Protein AF-A0A2G6TW13-F1 (afdb_monomer)

Sequence (80 aa):
MQNPIERGVIAKVRGEEMSAAQRLLPVPGRGQPQYVTSEVDTLLAGRVCITFELQMYGHGRHRFWHWVGKGAVQLEQPAG

Foldseek 3Di:
DPDPQPAVVVVQQDPVQVVVQQVPDPAQDPPDDQKDWGWTAGPRQGIKIWIWGWDWDDDPPDIDIGTDTPGIDRPDGPDD

pLDDT: mean 87.37, std 13.9, range [38.12, 97.25]

Structure (mmCIF, N/CA/C/O backbone):
data_AF-A0A2G6TW13-F1
#
_entry.id   AF-A0A2G6TW13-F1
#
loop_
_atom_site.group_PDB
_atom_site.id
_atom_site.type_symbol
_atom_site.label_atom_id
_atom_site.label_alt_id
_atom_site.label_comp_id
_atom_site.label_asym_id
_atom_site.label_entity_id
_atom_site.label_seq_id
_atom_site.pdbx_PDB_ins_code
_atom_site.Cartn_x
_atom_site.Cartn_y
_atom_site.Cartn_z
_atom_site.occupancy
_atom_site.B_iso_or_equiv
_atom_site.auth_seq_id
_atom_site.auth_comp_id
_atom_site.auth_asym_id
_atom_site.auth_atom_id
_atom_site.pdbx_PDB_model_num
ATOM 1 N N . MET A 1 1 ? -14.989 -8.426 -6.709 1.00 38.12 1 MET A N 1
ATOM 2 C CA . MET A 1 1 ? -15.277 -7.585 -5.528 1.00 38.12 1 MET A CA 1
ATOM 3 C C . MET A 1 1 ? -14.083 -6.671 -5.312 1.00 38.12 1 MET A C 1
ATOM 5 O O . MET A 1 1 ? -13.014 -7.171 -4.998 1.00 38.12 1 MET A O 1
ATOM 9 N N . GLN A 1 2 ? -14.213 -5.372 -5.592 1.00 42.62 2 GLN A N 1
ATOM 10 C CA . GLN A 1 2 ? -13.191 -4.387 -5.223 1.00 42.62 2 GLN A CA 1
ATOM 11 C C . GLN A 1 2 ? -13.438 -4.030 -3.757 1.00 42.62 2 GLN A C 1
ATOM 13 O O . GLN A 1 2 ? -14.482 -3.468 -3.439 1.00 42.62 2 GLN A O 1
ATOM 18 N N . ASN A 1 3 ? -12.526 -4.432 -2.871 1.00 52.59 3 ASN A N 1
ATOM 19 C CA . ASN A 1 3 ? -12.555 -4.003 -1.475 1.00 52.59 3 ASN A CA 1
ATOM 20 C C . ASN A 1 3 ? -12.504 -2.464 -1.451 1.00 52.59 3 ASN A C 1
ATOM 22 O O . ASN A 1 3 ? -11.712 -1.894 -2.212 1.00 52.59 3 ASN A O 1
ATOM 26 N N . PRO A 1 4 ? -13.340 -1.773 -0.657 1.00 54.03 4 PRO A N 1
ATOM 27 C CA . PRO A 1 4 ? -13.340 -0.320 -0.640 1.00 54.03 4 PRO A CA 1
ATOM 28 C C . PRO A 1 4 ? -11.977 0.169 -0.150 1.00 54.03 4 PRO A C 1
ATOM 30 O O . PRO A 1 4 ? -11.571 -0.067 0.983 1.00 54.03 4 PRO A O 1
ATOM 33 N N . ILE A 1 5 ? -11.247 0.833 -1.042 1.00 58.88 5 ILE A N 1
ATOM 34 C CA . ILE A 1 5 ? -10.025 1.554 -0.707 1.00 58.88 5 ILE A CA 1
ATOM 35 C C . ILE A 1 5 ? -10.446 2.722 0.191 1.00 58.88 5 ILE A C 1
ATOM 37 O O . ILE A 1 5 ? -10.872 3.769 -0.305 1.00 58.88 5 ILE A O 1
ATOM 41 N N . GLU A 1 6 ? -10.353 2.560 1.510 1.00 65.88 6 GLU A N 1
ATOM 42 C CA . GLU A 1 6 ? -10.650 3.644 2.443 1.00 65.88 6 GLU A CA 1
ATOM 43 C C . GLU A 1 6 ? -9.505 4.659 2.440 1.00 65.88 6 GLU A C 1
ATOM 45 O O . GLU A 1 6 ? -8.493 4.564 3.136 1.00 65.88 6 GLU A O 1
ATOM 50 N N . ARG A 1 7 ? -9.674 5.697 1.619 1.00 64.50 7 ARG A N 1
ATOM 51 C CA . ARG A 1 7 ? -8.697 6.788 1.496 1.00 64.50 7 ARG A CA 1
ATOM 52 C C . ARG A 1 7 ? -8.481 7.562 2.808 1.00 64.50 7 ARG A C 1
ATOM 54 O O . ARG A 1 7 ? -7.485 8.264 2.929 1.00 64.50 7 ARG A O 1
ATOM 61 N N . GLY A 1 8 ? -9.377 7.429 3.788 1.00 78.94 8 GLY A N 1
ATOM 62 C CA . GLY A 1 8 ? -9.244 8.070 5.099 1.00 78.94 8 GLY A CA 1
ATOM 63 C C . GLY A 1 8 ? -8.205 7.412 6.014 1.00 78.94 8 GLY A C 1
ATOM 64 O O . GLY A 1 8 ? -7.497 8.117 6.729 1.00 78.94 8 GLY A O 1
ATOM 65 N N . VAL A 1 9 ? -8.066 6.081 5.977 1.00 85.94 9 VAL A N 1
ATOM 66 C CA . VAL A 1 9 ? -7.128 5.352 6.853 1.00 85.94 9 VAL A CA 1
ATOM 67 C C . VAL A 1 9 ? -5.689 5.543 6.388 1.00 85.94 9 VAL A C 1
ATOM 69 O O . VAL A 1 9 ? -4.807 5.763 7.211 1.00 85.94 9 VAL A O 1
ATOM 72 N N . ILE A 1 10 ? -5.441 5.555 5.074 1.00 89.69 10 ILE A N 1
ATOM 73 C CA . ILE A 1 10 ? -4.084 5.760 4.538 1.00 89.69 10 ILE A CA 1
ATOM 74 C C . ILE A 1 10 ? -3.485 7.116 4.933 1.00 89.69 10 ILE A C 1
ATOM 76 O O . ILE A 1 10 ? -2.276 7.210 5.099 1.00 89.69 10 ILE A O 1
ATOM 80 N N . ALA A 1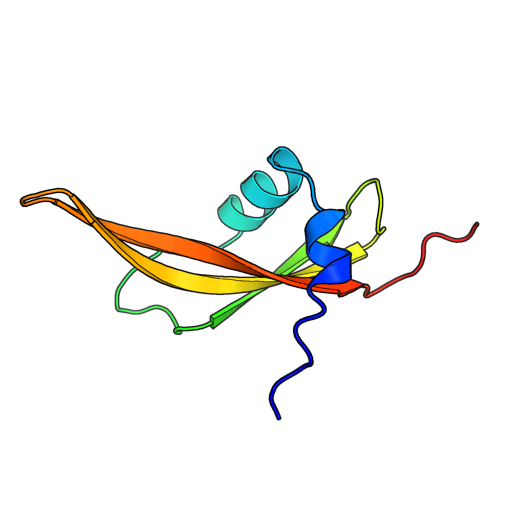 11 ? -4.306 8.147 5.158 1.00 90.38 11 ALA A N 1
ATOM 81 C CA . ALA A 1 11 ? -3.832 9.445 5.646 1.00 90.38 11 ALA A CA 1
ATOM 82 C C . ALA A 1 11 ? -3.280 9.390 7.085 1.00 90.38 11 ALA A C 1
ATOM 84 O O . ALA A 1 11 ? -2.560 10.295 7.499 1.00 90.38 11 ALA A O 1
ATOM 85 N N . LYS A 1 12 ? -3.612 8.338 7.846 1.00 90.50 12 LYS A N 1
ATOM 86 C CA . LYS A 1 12 ? -3.084 8.074 9.192 1.00 90.50 12 LYS A CA 1
ATOM 87 C C . LYS A 1 12 ? -1.810 7.222 9.173 1.00 90.50 12 LYS A C 1
ATOM 89 O O . LYS A 1 12 ? 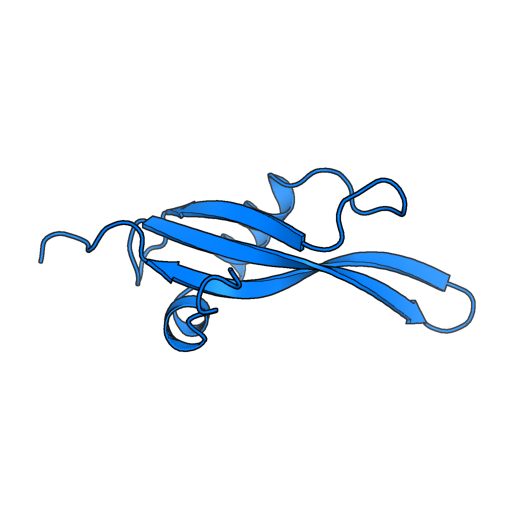-1.164 7.114 10.211 1.00 90.50 12 LYS A O 1
ATOM 94 N N . VAL A 1 13 ? -1.454 6.641 8.024 1.00 91.81 13 VAL A N 1
ATOM 95 C CA . VAL A 1 13 ? -0.219 5.869 7.841 1.00 91.81 13 VAL A CA 1
ATOM 96 C C . VAL A 1 13 ? 0.924 6.837 7.567 1.00 91.81 13 VAL A C 1
ATOM 98 O O . VAL A 1 13 ? 0.902 7.594 6.594 1.00 91.81 13 VAL A O 1
ATOM 101 N N . ARG A 1 14 ? 1.938 6.818 8.424 1.00 94.44 14 ARG A N 1
ATOM 102 C CA . ARG A 1 14 ? 3.101 7.695 8.307 1.00 94.44 14 ARG A CA 1
ATOM 103 C C . ARG A 1 14 ? 4.051 7.227 7.209 1.00 94.44 14 ARG A C 1
ATOM 105 O O . ARG A 1 14 ? 4.016 6.078 6.765 1.00 94.44 14 ARG A O 1
ATOM 112 N N . GLY A 1 15 ? 4.938 8.121 6.775 1.00 94.25 15 GLY A N 1
ATOM 113 C CA . GLY A 1 15 ? 5.910 7.823 5.720 1.00 94.25 15 GLY A CA 1
ATOM 114 C C . GLY A 1 15 ? 6.848 6.670 6.088 1.00 94.25 15 GLY A C 1
ATOM 115 O O . GLY A 1 15 ? 7.138 5.820 5.248 1.00 94.25 15 GLY A O 1
ATOM 116 N N . GLU A 1 16 ? 7.280 6.602 7.348 1.00 95.25 16 GLU A N 1
ATOM 117 C CA . GLU A 1 16 ? 8.118 5.522 7.867 1.00 95.25 16 GLU A CA 1
ATOM 118 C C . GLU A 1 16 ? 7.390 4.171 7.896 1.00 95.25 16 GLU A C 1
ATOM 120 O O . GLU A 1 16 ? 7.963 3.164 7.481 1.00 95.25 16 GLU A O 1
ATOM 125 N N . GLU A 1 17 ? 6.115 4.155 8.290 1.00 95.50 17 GLU A N 1
ATOM 126 C CA . GLU A 1 17 ? 5.266 2.956 8.320 1.00 95.50 17 GLU A CA 1
ATOM 127 C C . GLU A 1 17 ? 4.999 2.455 6.893 1.00 95.50 17 GLU A C 1
ATOM 129 O O . GLU A 1 17 ? 5.151 1.270 6.600 1.00 95.50 17 GLU A O 1
ATOM 134 N N . MET A 1 18 ? 4.701 3.373 5.968 1.00 95.25 18 MET A N 1
ATOM 135 C CA . MET A 1 18 ? 4.553 3.076 4.543 1.00 95.25 18 MET A CA 1
ATOM 136 C C . MET A 1 18 ? 5.849 2.510 3.945 1.00 95.25 18 MET A C 1
ATOM 138 O O . MET A 1 18 ? 5.815 1.529 3.202 1.00 95.25 18 MET A O 1
ATOM 142 N N . SER A 1 19 ? 7.003 3.098 4.276 1.00 94.06 19 SER A N 1
ATOM 143 C CA . SER A 1 19 ? 8.301 2.609 3.800 1.00 94.06 19 SER A CA 1
ATOM 144 C C . SER A 1 19 ? 8.617 1.220 4.354 1.00 94.06 19 SER A C 1
ATOM 146 O O . SER A 1 19 ? 9.089 0.360 3.609 1.00 94.06 19 SER A O 1
ATOM 148 N N . ALA A 1 20 ? 8.326 0.971 5.634 1.00 93.44 20 ALA A N 1
ATOM 149 C CA . ALA A 1 20 ? 8.470 -0.348 6.241 1.00 93.4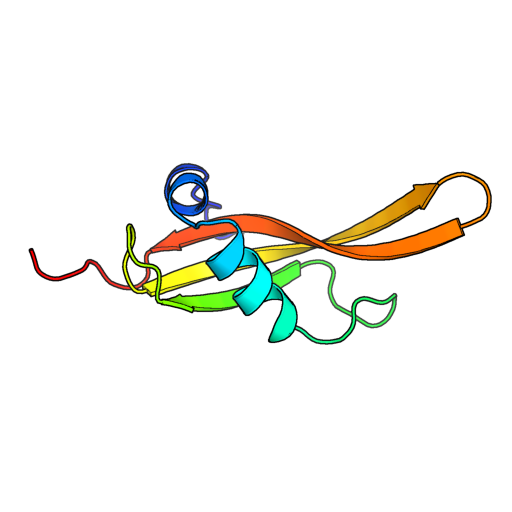4 20 ALA A CA 1
ATOM 150 C C . ALA A 1 20 ? 7.569 -1.379 5.544 1.00 93.44 20 ALA A C 1
ATOM 152 O O . ALA A 1 20 ? 8.058 -2.434 5.144 1.00 93.44 20 ALA A O 1
ATOM 153 N N . ALA A 1 21 ? 6.302 -1.035 5.293 1.00 94.44 21 ALA A N 1
ATOM 154 C CA . ALA A 1 21 ? 5.360 -1.880 4.564 1.00 94.44 21 ALA A CA 1
ATOM 155 C C . ALA A 1 21 ? 5.864 -2.238 3.155 1.00 94.44 21 ALA A C 1
ATOM 157 O O . ALA A 1 21 ? 5.812 -3.401 2.759 1.00 94.44 21 ALA A O 1
ATOM 158 N N . GLN A 1 22 ? 6.408 -1.267 2.412 1.00 94.50 22 GLN A N 1
ATOM 159 C CA . GLN A 1 22 ? 6.968 -1.492 1.073 1.00 94.50 22 GLN A CA 1
ATOM 160 C C . GLN A 1 22 ? 8.164 -2.448 1.076 1.00 94.50 22 GLN A C 1
ATOM 162 O O . GLN A 1 22 ? 8.346 -3.188 0.112 1.00 94.50 22 GLN A O 1
ATOM 167 N N . ARG A 1 23 ? 8.980 -2.449 2.137 1.00 92.81 23 ARG A N 1
ATOM 168 C CA . ARG A 1 23 ? 10.143 -3.347 2.258 1.00 92.81 23 ARG A CA 1
ATOM 169 C C . ARG A 1 23 ? 9.753 -4.807 2.480 1.00 92.81 23 ARG A C 1
ATOM 171 O O . ARG A 1 23 ? 10.571 -5.680 2.216 1.00 92.81 23 ARG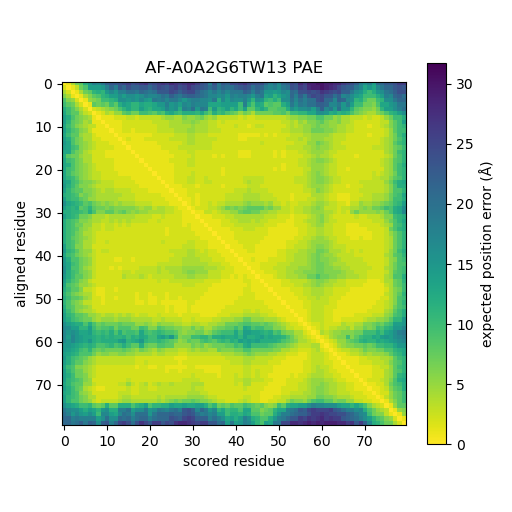 A O 1
ATOM 178 N N . LEU A 1 24 ? 8.532 -5.066 2.951 1.00 93.44 24 LEU A N 1
ATOM 179 C CA . LEU A 1 24 ? 7.987 -6.419 3.104 1.00 93.44 24 LEU A CA 1
ATOM 180 C C . LEU A 1 24 ? 7.457 -6.988 1.780 1.00 93.44 24 LEU A C 1
ATOM 182 O O . LEU A 1 24 ? 7.203 -8.187 1.680 1.00 93.44 24 LEU A O 1
ATOM 186 N N . LEU A 1 25 ? 7.276 -6.140 0.764 1.00 95.00 25 LEU A N 1
ATOM 187 C CA . LEU A 1 25 ? 6.777 -6.562 -0.536 1.00 95.00 25 LEU A CA 1
ATOM 188 C C . LEU A 1 25 ? 7.889 -7.209 -1.374 1.00 95.00 25 LEU A C 1
ATOM 190 O O . LEU A 1 25 ? 9.063 -6.849 -1.250 1.00 95.00 25 LEU A O 1
ATOM 194 N N . PRO A 1 26 ? 7.529 -8.108 -2.306 1.00 94.38 26 PRO A N 1
ATOM 195 C CA . PRO A 1 26 ? 8.451 -8.572 -3.330 1.00 94.38 26 PRO A CA 1
ATOM 196 C C . PRO A 1 26 ? 9.055 -7.407 -4.120 1.00 94.38 26 PRO A C 1
ATOM 198 O O . PRO A 1 26 ? 8.427 -6.358 -4.298 1.00 94.38 26 PRO A O 1
ATOM 201 N N . VAL A 1 27 ? 10.248 -7.623 -4.677 1.00 94.81 27 VAL A N 1
ATOM 202 C CA . VAL A 1 27 ? 10.888 -6.650 -5.572 1.00 94.81 27 VAL A CA 1
ATOM 203 C C . VAL A 1 27 ? 9.925 -6.303 -6.725 1.00 94.81 27 VAL A C 1
ATOM 205 O O . VAL A 1 27 ? 9.437 -7.216 -7.404 1.00 94.81 27 VAL A O 1
ATOM 208 N N . PRO A 1 28 ? 9.628 -5.010 -6.960 1.00 95.62 28 PRO A N 1
ATOM 209 C CA . PRO A 1 28 ? 8.673 -4.594 -7.980 1.00 95.62 28 PRO A CA 1
ATOM 210 C C . PRO A 1 28 ? 9.194 -4.927 -9.384 1.00 95.62 28 PRO A C 1
ATOM 212 O O . PRO A 1 28 ? 10.346 -4.657 -9.724 1.00 95.62 28 PRO A O 1
ATOM 215 N N . GLY A 1 29 ? 8.335 -5.495 -10.231 1.00 95.62 29 GLY A N 1
ATOM 216 C CA . GLY A 1 29 ? 8.713 -5.882 -11.588 1.00 95.62 29 GLY A CA 1
ATOM 217 C C . GLY A 1 29 ? 7.572 -6.512 -12.379 1.00 95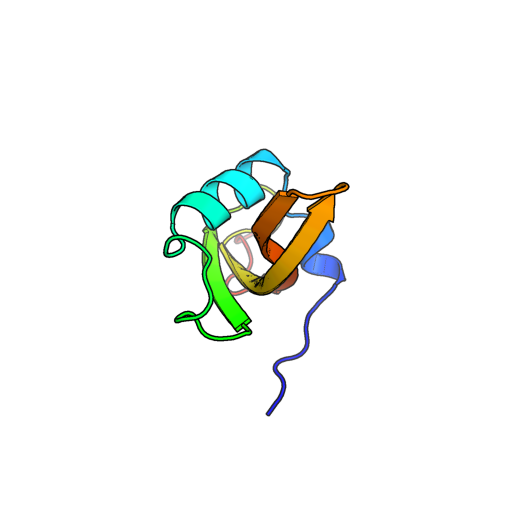.62 29 GLY A C 1
ATOM 218 O O . GLY A 1 29 ? 6.534 -6.851 -11.825 1.00 95.62 29 GLY A O 1
ATOM 219 N N . ARG A 1 30 ? 7.780 -6.707 -13.688 1.00 90.44 30 ARG A N 1
ATOM 220 C CA . ARG A 1 30 ? 6.751 -7.180 -14.641 1.00 90.44 30 ARG A CA 1
ATOM 221 C C . ARG A 1 30 ? 6.086 -8.516 -14.288 1.00 90.44 30 ARG A C 1
ATOM 223 O O . ARG A 1 30 ? 5.012 -8.786 -14.806 1.00 90.44 30 ARG A O 1
ATOM 230 N N . GLY A 1 31 ? 6.733 -9.353 -13.479 1.00 92.25 31 GLY A N 1
ATOM 231 C CA . GLY A 1 31 ? 6.188 -10.643 -13.041 1.00 92.25 31 GLY A CA 1
ATOM 232 C C . GLY A 1 31 ? 5.272 -10.558 -11.818 1.00 92.25 31 GLY A C 1
ATOM 233 O O . GLY A 1 31 ? 4.740 -11.580 -11.402 1.00 92.25 31 GLY A O 1
ATOM 234 N N . GLN A 1 32 ? 5.115 -9.374 -11.225 1.00 95.69 32 GLN A N 1
ATOM 235 C CA . GLN A 1 32 ? 4.280 -9.169 -10.047 1.00 95.69 32 GLN A CA 1
ATOM 236 C C . GLN A 1 32 ? 2.836 -8.831 -10.445 1.00 95.69 32 GLN A C 1
ATOM 238 O O . GLN A 1 32 ? 2.609 -8.256 -11.515 1.00 95.69 32 GLN A O 1
ATOM 243 N N . PRO A 1 33 ? 1.846 -9.148 -9.594 1.00 95.31 33 PRO A N 1
ATOM 244 C CA . PRO A 1 33 ? 0.476 -8.702 -9.808 1.00 95.31 33 PRO A CA 1
ATOM 245 C C . PRO A 1 33 ? 0.381 -7.170 -9.767 1.00 95.31 33 PRO A C 1
ATOM 247 O O . PRO A 1 33 ? 1.171 -6.494 -9.108 1.00 95.31 33 PRO A O 1
ATOM 250 N N . GLN A 1 34 ? -0.625 -6.616 -10.450 1.00 95.75 34 GLN A N 1
ATOM 251 C CA . GLN A 1 34 ? -0.856 -5.167 -10.479 1.00 95.75 34 GLN A CA 1
ATOM 252 C C . GLN A 1 34 ? -1.153 -4.592 -9.087 1.00 95.75 34 GLN A C 1
ATOM 254 O O . GLN A 1 34 ? -0.812 -3.443 -8.821 1.00 95.75 34 GLN A O 1
ATOM 259 N N . TYR A 1 35 ? -1.765 -5.384 -8.205 1.00 95.81 35 TYR A N 1
ATOM 260 C CA . TYR A 1 35 ? -2.097 -4.989 -6.843 1.00 95.81 35 TYR A CA 1
ATOM 261 C C . TYR A 1 35 ? -1.607 -6.032 -5.845 1.00 95.81 35 TYR 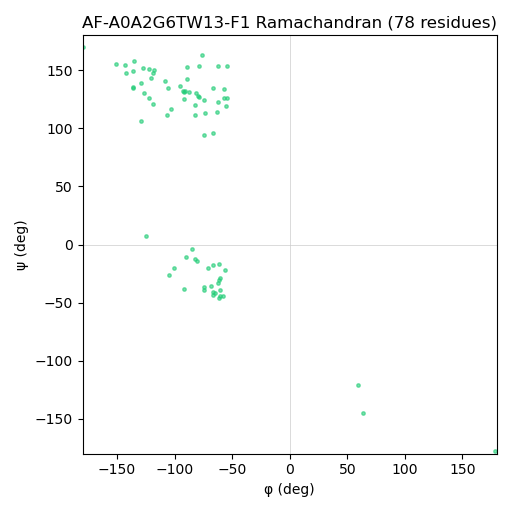A C 1
ATOM 263 O O . TYR A 1 35 ? -1.751 -7.233 -6.079 1.00 95.81 35 TYR A O 1
ATOM 271 N N . VAL A 1 36 ? -1.070 -5.562 -4.723 1.00 96.12 36 VAL A N 1
ATOM 272 C CA . VAL A 1 36 ? -0.698 -6.383 -3.566 1.00 96.12 36 VAL A CA 1
ATOM 273 C C . VAL A 1 36 ? -1.160 -5.703 -2.291 1.00 96.12 36 VAL A C 1
ATOM 275 O O . VAL A 1 36 ? -1.356 -4.488 -2.260 1.00 96.12 36 VAL A O 1
ATOM 27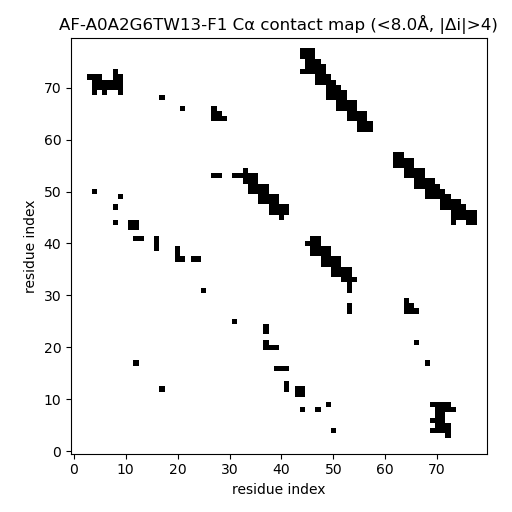8 N N . THR A 1 37 ? -1.323 -6.479 -1.231 1.00 94.75 37 THR A N 1
ATOM 279 C CA . THR A 1 37 ? -1.667 -5.959 0.089 1.00 94.75 37 THR A CA 1
ATOM 280 C C . THR A 1 37 ? -0.577 -6.289 1.093 1.00 94.75 37 THR A C 1
ATOM 282 O O . THR A 1 37 ? 0.067 -7.329 0.981 1.00 94.75 37 THR A O 1
ATOM 285 N N . SER A 1 38 ? -0.380 -5.413 2.073 1.00 94.56 38 SER A N 1
ATOM 286 C CA . SER A 1 38 ? 0.492 -5.670 3.219 1.00 94.56 38 SER A CA 1
ATOM 287 C C . SER A 1 38 ? -0.190 -5.203 4.492 1.00 94.56 38 SER A C 1
ATOM 289 O O . SER A 1 38 ? -0.767 -4.114 4.523 1.00 94.56 38 SER A O 1
ATOM 291 N N . GLU A 1 39 ? -0.128 -6.030 5.526 1.00 94.31 39 GLU A N 1
ATOM 292 C CA . GLU A 1 39 ? -0.623 -5.684 6.851 1.00 94.31 39 GLU A CA 1
ATOM 293 C C . GLU A 1 39 ? 0.508 -5.095 7.680 1.00 94.31 39 GLU A C 1
ATOM 295 O O . GLU A 1 39 ? 1.602 -5.659 7.731 1.00 94.31 39 GLU A O 1
ATOM 300 N N . VAL A 1 40 ? 0.242 -3.965 8.327 1.00 92.44 40 VAL A N 1
ATOM 301 C CA . VAL A 1 40 ? 1.199 -3.309 9.214 1.00 92.44 40 VAL A CA 1
ATOM 302 C C . VAL A 1 40 ? 0.500 -2.717 10.424 1.00 92.44 40 VAL A C 1
ATOM 304 O O . VAL A 1 40 ? -0.634 -2.239 10.340 1.00 92.44 40 VAL A O 1
ATOM 307 N N . ASP A 1 41 ? 1.209 -2.717 11.543 1.00 92.81 41 ASP A N 1
ATOM 308 C CA . ASP A 1 41 ? 0.812 -1.976 12.729 1.00 92.81 41 ASP A CA 1
ATOM 309 C C . ASP A 1 41 ? 1.224 -0.514 12.578 1.00 92.81 41 ASP A C 1
ATOM 311 O O . ASP A 1 41 ? 2.363 -0.198 12.225 1.00 92.81 41 ASP A O 1
ATOM 315 N N . THR A 1 42 ? 0.276 0.381 12.832 1.00 91.19 42 THR A N 1
ATOM 316 C CA . THR A 1 42 ? 0.473 1.828 12.762 1.00 91.19 42 THR A CA 1
ATOM 317 C C . THR A 1 42 ? 0.146 2.462 14.095 1.00 91.19 42 THR A C 1
ATOM 319 O O . THR A 1 42 ? -0.732 2.004 14.831 1.00 91.19 42 THR A O 1
ATOM 322 N N . LEU A 1 43 ? 0.807 3.573 14.388 1.00 91.44 43 LEU A N 1
ATOM 323 C CA . LEU A 1 43 ? 0.600 4.283 15.640 1.00 91.44 43 LEU A CA 1
ATOM 324 C C . LEU A 1 43 ? -0.795 4.922 15.732 1.00 91.44 43 LEU A C 1
ATOM 326 O O . LEU A 1 43 ? -1.370 4.995 16.813 1.00 91.44 43 LEU A O 1
ATOM 330 N N . LEU A 1 44 ? -1.331 5.425 14.614 1.00 89.38 44 LEU A N 1
ATOM 331 C CA . LEU A 1 44 ? -2.543 6.260 14.609 1.00 89.38 44 LEU A CA 1
ATOM 332 C C . LEU A 1 44 ? -3.824 5.515 14.222 1.00 89.38 44 LEU A C 1
ATOM 334 O O . LEU A 1 44 ? -4.920 6.007 14.497 1.00 89.38 44 LEU A O 1
ATOM 338 N N . ALA A 1 45 ? -3.710 4.374 13.546 1.00 87.88 45 ALA A N 1
ATOM 339 C CA . ALA A 1 45 ? -4.853 3.596 13.077 1.00 87.88 45 ALA A CA 1
ATOM 340 C C . ALA A 1 45 ? -4.828 2.141 13.565 1.00 87.88 45 ALA A C 1
ATOM 342 O O . ALA A 1 45 ? -5.672 1.357 13.147 1.00 87.88 45 ALA A O 1
ATOM 343 N N . GLY A 1 46 ? -3.895 1.772 14.449 1.00 90.44 46 GLY A N 1
ATOM 344 C CA . GLY A 1 46 ? -3.712 0.382 14.858 1.00 90.44 46 GLY A CA 1
ATOM 345 C C . GLY A 1 46 ? -3.279 -0.483 13.675 1.00 90.44 46 GLY A C 1
ATOM 346 O O . GLY A 1 46 ? -2.544 -0.022 12.795 1.00 90.44 46 GLY A O 1
ATOM 347 N N . ARG A 1 47 ? -3.744 -1.731 13.639 1.00 92.69 47 ARG A N 1
ATOM 348 C CA . ARG A 1 47 ? -3.440 -2.659 12.550 1.00 92.69 47 ARG A CA 1
ATOM 349 C C . ARG A 1 47 ? -4.232 -2.296 11.298 1.00 92.69 47 ARG A C 1
ATOM 351 O O . ARG A 1 47 ? -5.464 -2.240 11.322 1.00 92.69 47 ARG A O 1
ATOM 358 N N . VAL A 1 48 ? -3.535 -2.088 10.186 1.00 92.44 48 VAL A N 1
ATOM 359 C CA . VAL A 1 48 ? -4.137 -1.744 8.891 1.00 92.44 48 VAL A CA 1
ATOM 360 C C . VAL A 1 48 ? -3.654 -2.681 7.790 1.00 92.44 48 VAL A C 1
ATOM 362 O O . VAL A 1 48 ? -2.532 -3.175 7.823 1.00 92.44 48 VAL A O 1
ATOM 365 N N . CYS A 1 49 ? -4.486 -2.882 6.773 1.00 94.12 49 CYS A N 1
ATOM 366 C CA . CYS A 1 49 ? -4.122 -3.544 5.527 1.00 94.12 49 CYS A CA 1
ATOM 367 C C . CYS A 1 49 ? -4.012 -2.499 4.416 1.00 94.12 49 CYS A C 1
ATOM 369 O O . CYS A 1 49 ? -5.008 -1.891 4.019 1.00 94.12 49 CYS A O 1
ATOM 371 N N . ILE A 1 50 ? -2.797 -2.263 3.925 1.00 95.00 50 ILE A N 1
ATOM 372 C CA . ILE A 1 50 ? -2.496 -1.289 2.874 1.00 95.00 50 ILE A CA 1
ATOM 373 C C . ILE A 1 50 ? -2.559 -1.987 1.519 1.00 95.00 50 ILE A C 1
ATOM 375 O O . ILE A 1 50 ? -1.929 -3.021 1.320 1.00 95.00 50 ILE A O 1
ATOM 379 N N . THR A 1 51 ? -3.267 -1.389 0.562 1.00 95.62 51 THR A N 1
ATOM 380 C CA . THR A 1 51 ? -3.238 -1.797 -0.847 1.00 95.62 51 THR A CA 1
ATOM 381 C C . THR A 1 51 ? -2.180 -1.002 -1.602 1.00 95.62 51 THR A C 1
ATOM 383 O O . THR A 1 51 ? -2.219 0.232 -1.636 1.00 95.62 51 THR A O 1
ATOM 386 N N . PHE A 1 52 ? -1.275 -1.714 -2.263 1.00 96.19 52 PHE A N 1
ATOM 387 C CA . PHE A 1 52 ? -0.250 -1.174 -3.143 1.00 96.19 52 PHE A CA 1
ATOM 388 C C . PHE A 1 52 ? -0.571 -1.489 -4.596 1.00 96.19 52 PHE A C 1
ATOM 390 O O . PHE A 1 52 ? -0.992 -2.593 -4.926 1.00 96.19 52 PHE A O 1
ATOM 397 N N . GLU A 1 53 ? -0.319 -0.523 -5.469 1.00 96.06 53 GLU A N 1
ATOM 398 C CA . GLU A 1 53 ? -0.351 -0.699 -6.915 1.00 96.06 53 GLU A CA 1
ATOM 399 C C . GLU A 1 53 ? 1.072 -0.735 -7.467 1.00 96.06 53 GLU A C 1
ATOM 401 O O . GLU A 1 53 ? 1.906 0.102 -7.108 1.00 96.06 53 GLU A O 1
ATOM 406 N N . LEU A 1 54 ? 1.338 -1.685 -8.359 1.00 97.25 54 LEU A N 1
ATOM 407 C CA . LEU A 1 54 ? 2.562 -1.727 -9.139 1.00 97.25 54 LEU A CA 1
ATOM 408 C C . LEU A 1 54 ? 2.497 -0.644 -10.213 1.00 97.25 54 LEU A C 1
ATOM 410 O O . LEU A 1 54 ? 1.712 -0.739 -11.157 1.00 97.25 54 LEU A O 1
ATOM 414 N N . GLN A 1 55 ? 3.351 0.366 -10.104 1.00 95.69 55 GLN A N 1
ATOM 415 C CA . GLN A 1 55 ? 3.450 1.428 -11.097 1.00 95.69 55 GLN A CA 1
ATOM 416 C C . GLN A 1 55 ? 4.834 1.445 -11.739 1.00 95.69 55 GLN A C 1
ATOM 418 O O . GLN A 1 55 ? 5.839 1.058 -11.140 1.00 95.69 55 GLN A O 1
ATOM 423 N N . MET A 1 56 ? 4.878 1.880 -12.996 1.00 94.38 56 MET A N 1
ATOM 424 C CA . MET A 1 56 ? 6.121 2.136 -13.708 1.00 94.38 56 MET A CA 1
ATOM 425 C C . MET A 1 56 ? 6.345 3.642 -13.746 1.00 94.38 56 MET A C 1
ATOM 427 O O . MET A 1 56 ? 5.572 4.369 -14.370 1.00 94.38 56 MET A O 1
ATOM 431 N N . TYR A 1 57 ? 7.425 4.096 -13.123 1.00 92.50 57 TYR A N 1
ATOM 432 C CA . TYR A 1 57 ? 7.874 5.473 -13.242 1.00 92.50 57 TYR A CA 1
ATOM 433 C C . TYR A 1 57 ? 8.934 5.574 -14.338 1.00 92.50 57 TYR A C 1
ATOM 435 O O . TYR A 1 57 ? 9.825 4.726 -14.453 1.00 92.50 57 TYR A O 1
ATOM 443 N N . GLY A 1 58 ? 8.824 6.611 -15.166 1.00 90.38 58 GLY A N 1
ATOM 444 C CA . GLY A 1 58 ? 9.770 6.910 -16.232 1.00 90.38 58 GLY A CA 1
ATOM 445 C C . GLY A 1 58 ? 10.351 8.307 -16.064 1.00 90.38 58 GLY A C 1
ATOM 446 O O . GLY A 1 58 ? 9.599 9.276 -16.001 1.00 90.38 58 GLY A O 1
ATOM 447 N N . HIS A 1 59 ? 11.679 8.415 -16.051 1.00 84.69 59 HIS A N 1
ATOM 448 C CA . HIS A 1 59 ? 12.387 9.692 -16.131 1.00 84.69 59 HIS A CA 1
ATOM 449 C C . HIS A 1 59 ? 13.447 9.624 -17.234 1.00 84.69 59 HIS A C 1
ATOM 451 O O . HIS A 1 59 ? 14.470 8.942 -17.115 1.00 84.69 59 HIS A O 1
ATOM 457 N N . GLY A 1 60 ? 13.167 10.292 -18.355 1.00 87.69 60 GLY A N 1
ATOM 458 C CA . GLY A 1 60 ? 13.989 10.214 -19.561 1.00 87.69 60 GLY A CA 1
ATOM 459 C C . GLY A 1 60 ? 14.086 8.782 -20.097 1.00 87.69 60 GLY A C 1
ATOM 460 O O . GLY A 1 60 ? 13.079 8.153 -20.421 1.00 87.69 60 GLY A O 1
ATOM 461 N N . ARG A 1 61 ? 15.315 8.260 -20.195 1.00 88.81 61 ARG A N 1
ATOM 462 C CA . ARG A 1 61 ? 15.586 6.888 -20.666 1.00 88.81 61 ARG A CA 1
ATOM 463 C C . ARG A 1 61 ? 15.423 5.823 -19.577 1.00 88.81 61 ARG A C 1
ATOM 465 O O . ARG A 1 61 ? 15.393 4.639 -19.899 1.00 88.81 61 ARG A O 1
ATOM 472 N N . HIS A 1 62 ? 15.310 6.220 -18.311 1.00 90.94 62 HIS A N 1
ATOM 473 C CA . HIS A 1 62 ? 15.206 5.287 -17.195 1.00 90.94 62 HIS A CA 1
ATOM 474 C C . HIS A 1 62 ? 13.744 4.963 -16.907 1.00 90.94 62 HIS A C 1
ATOM 476 O O . HIS A 1 62 ? 12.904 5.857 -16.802 1.00 90.94 62 HIS A O 1
ATOM 482 N N . ARG A 1 63 ? 13.452 3.670 -16.767 1.00 91.81 63 ARG A N 1
ATOM 483 C CA . ARG A 1 63 ? 12.159 3.161 -16.309 1.00 91.81 63 ARG A CA 1
ATOM 484 C C . ARG A 1 63 ? 12.409 2.230 -15.140 1.00 91.81 63 ARG A C 1
ATOM 486 O O . ARG A 1 63 ? 13.241 1.332 -15.256 1.00 91.81 63 ARG A O 1
ATOM 493 N N . PHE A 1 64 ? 11.687 2.425 -14.049 1.00 93.62 64 PHE A N 1
ATOM 494 C CA . PHE A 1 64 ? 11.731 1.516 -12.913 1.00 93.62 64 PHE A CA 1
ATOM 495 C C . PHE A 1 64 ? 10.325 1.236 -12.400 1.00 93.62 64 PHE A C 1
ATOM 497 O O . PHE A 1 64 ? 9.413 2.056 -12.517 1.00 93.62 64 PHE A O 1
ATOM 504 N N . TRP A 1 65 ? 10.156 0.034 -11.867 1.00 95.50 65 TRP A N 1
ATOM 505 C CA . TRP A 1 65 ? 8.925 -0.390 -11.222 1.00 95.50 65 TRP A CA 1
ATOM 506 C C . TRP A 1 65 ? 8.986 -0.033 -9.744 1.00 95.50 65 TRP A C 1
ATOM 508 O O . TRP A 1 65 ? 10.045 -0.135 -9.126 1.00 95.50 65 TRP A O 1
ATOM 518 N N . HIS A 1 66 ? 7.860 0.376 -9.175 1.00 95.44 66 HIS A N 1
ATOM 519 C CA . HIS A 1 66 ? 7.747 0.661 -7.753 1.00 95.44 66 HIS A CA 1
ATOM 520 C C . HIS A 1 66 ? 6.326 0.406 -7.251 1.00 95.44 66 HIS A C 1
ATOM 522 O O . HIS A 1 66 ? 5.360 0.452 -8.014 1.00 95.44 66 HIS A O 1
ATOM 528 N N . TRP A 1 67 ? 6.212 0.135 -5.954 1.00 96.94 67 TRP A N 1
ATOM 529 C CA . TRP A 1 67 ? 4.934 -0.018 -5.272 1.00 96.94 67 TRP A CA 1
ATOM 530 C C . TRP A 1 67 ? 4.432 1.335 -4.780 1.00 96.94 67 TRP A C 1
ATOM 532 O O . TRP A 1 67 ? 5.165 2.066 -4.116 1.00 96.94 67 TRP A O 1
ATOM 542 N N . VAL A 1 68 ? 3.175 1.662 -5.061 1.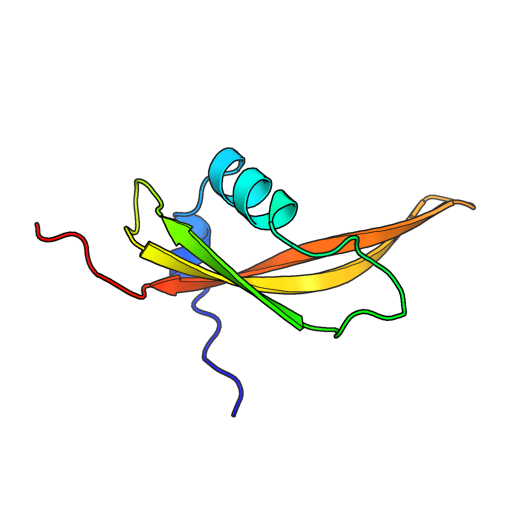00 94.56 68 VAL A N 1
ATOM 543 C CA . VAL A 1 68 ? 2.534 2.908 -4.623 1.00 94.56 68 VAL A CA 1
ATOM 544 C C . VAL A 1 68 ? 1.344 2.575 -3.739 1.00 94.56 68 VAL A C 1
ATOM 546 O O . VAL A 1 68 ? 0.418 1.910 -4.194 1.00 94.56 68 VAL A O 1
ATOM 549 N N . GLY A 1 69 ? 1.340 3.055 -2.494 1.00 94.00 69 GLY A N 1
ATOM 550 C CA . GLY A 1 69 ? 0.179 2.926 -1.613 1.00 94.00 69 GLY A CA 1
ATOM 551 C C . GLY A 1 69 ? -1.028 3.670 -2.194 1.00 94.00 69 GLY A C 1
ATOM 552 O O . GLY A 1 69 ? -0.943 4.866 -2.475 1.00 94.00 69 GLY A O 1
ATOM 553 N N . LYS A 1 70 ? -2.144 2.967 -2.409 1.00 94.12 70 LYS A N 1
ATOM 554 C CA . LYS A 1 70 ? -3.388 3.530 -2.972 1.00 94.12 70 LYS A CA 1
ATOM 555 C C . LYS A 1 70 ? -4.485 3.741 -1.938 1.00 94.12 70 LYS A C 1
ATOM 557 O O . LYS A 1 70 ? -5.329 4.617 -2.116 1.00 94.12 70 LYS A O 1
ATOM 562 N N . GLY A 1 71 ? -4.457 2.966 -0.863 1.00 92.19 71 GLY A N 1
ATOM 563 C CA . GLY A 1 71 ? -5.271 3.178 0.325 1.00 92.19 71 GLY A CA 1
ATOM 564 C C . GLY A 1 71 ? -5.032 2.093 1.354 1.00 92.19 71 GLY A C 1
ATOM 565 O O . GLY A 1 71 ? -4.190 1.218 1.154 1.00 92.19 71 GLY A O 1
ATOM 566 N N . ALA A 1 72 ? -5.763 2.171 2.454 1.00 92.44 72 ALA A N 1
ATOM 567 C CA . ALA A 1 72 ? -5.655 1.226 3.548 1.00 92.44 72 ALA A CA 1
ATOM 568 C C . ALA A 1 72 ? -7.037 0.981 4.142 1.00 92.44 72 ALA A C 1
ATOM 570 O O . ALA A 1 72 ? -7.900 1.844 4.040 1.00 92.44 72 ALA A O 1
ATOM 571 N N . VAL A 1 73 ? -7.230 -0.174 4.762 1.00 92.06 73 VAL A N 1
ATOM 572 C CA . VAL A 1 73 ? -8.397 -0.468 5.598 1.00 92.06 73 VAL A CA 1
ATOM 573 C C . VAL A 1 73 ? -7.914 -0.806 6.997 1.00 92.06 73 VAL A C 1
ATOM 575 O O . VAL A 1 73 ? -6.857 -1.417 7.158 1.00 92.06 73 VAL A O 1
ATOM 578 N N . GLN A 1 74 ? -8.658 -0.389 8.011 1.00 89.94 74 GLN A N 1
ATOM 579 C CA . GLN A 1 74 ? -8.347 -0.736 9.390 1.00 89.94 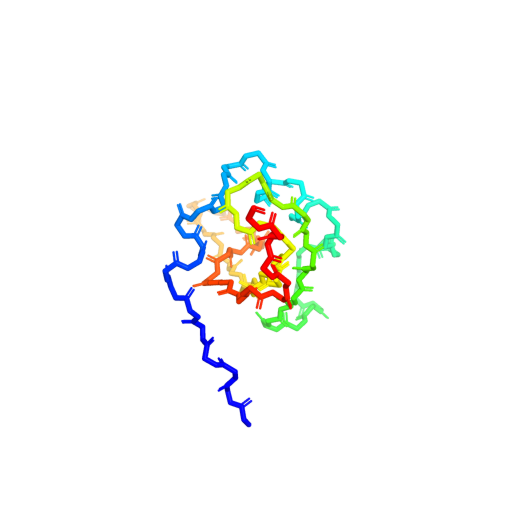74 GLN A CA 1
ATOM 580 C C . GLN A 1 74 ? -8.830 -2.164 9.670 1.00 89.94 74 GLN A C 1
ATOM 582 O O . GLN A 1 74 ? -9.979 -2.489 9.384 1.00 89.94 74 GLN A O 1
ATOM 587 N N . LEU A 1 75 ? -7.945 -3.018 10.182 1.00 87.25 75 LEU A N 1
ATOM 588 C CA . LEU A 1 75 ? -8.267 -4.407 10.523 1.00 87.25 75 LEU A CA 1
ATOM 589 C C . LEU A 1 75 ? -8.706 -4.533 11.981 1.00 87.25 75 LEU A C 1
ATOM 591 O O . LEU A 1 75 ? -9.632 -5.278 12.282 1.00 87.25 75 LEU A O 1
ATOM 595 N N . GLU A 1 76 ? -8.068 -3.775 12.872 1.00 75.06 76 GLU A N 1
ATOM 596 C CA . GLU A 1 76 ? -8.383 -3.760 14.298 1.00 75.06 76 GLU A CA 1
ATOM 597 C C . GLU A 1 76 ? -8.412 -2.313 14.802 1.00 75.06 76 GLU A C 1
ATOM 599 O O . GLU A 1 76 ? -7.548 -1.491 14.474 1.00 75.06 76 GLU A O 1
ATOM 604 N N . GLN A 1 77 ? -9.434 -1.976 15.591 1.00 59.38 77 GLN A N 1
ATOM 605 C CA . GLN A 1 77 ? -9.469 -0.708 16.312 1.00 59.38 77 GLN A CA 1
ATOM 606 C C . GLN A 1 77 ? -8.603 -0.826 17.564 1.00 59.38 77 GLN A C 1
ATOM 608 O O . GLN A 1 77 ? -8.798 -1.784 18.313 1.00 59.38 77 GLN A O 1
ATOM 613 N N . PRO A 1 78 ? -7.648 0.096 17.811 1.00 55.84 78 PRO A N 1
ATOM 614 C CA . PRO A 1 78 ? -6.983 0.117 19.103 1.00 55.84 78 PRO A CA 1
ATOM 615 C C . PRO A 1 78 ? -8.070 0.276 20.168 1.00 55.84 78 PRO A C 1
ATOM 617 O O . PRO A 1 78 ? -8.922 1.161 20.052 1.00 55.84 78 PRO A O 1
ATOM 620 N N . ALA A 1 79 ? -8.083 -0.630 21.148 1.00 57.59 79 ALA A N 1
ATOM 621 C CA . ALA A 1 79 ? -8.943 -0.495 22.312 1.00 57.59 79 ALA A CA 1
ATOM 622 C C . ALA A 1 79 ? -8.631 0.867 22.947 1.00 57.59 79 ALA A C 1
ATOM 624 O O . ALA A 1 79 ? -7.468 1.149 23.241 1.00 57.59 79 ALA A O 1
ATOM 625 N N . GLY A 1 80 ? -9.650 1.727 23.011 1.00 50.50 80 GLY A N 1
ATOM 626 C CA . GLY A 1 80 ? -9.540 3.087 23.542 1.00 50.50 80 GLY A CA 1
ATOM 627 C C . GLY A 1 80 ? -9.145 3.134 25.008 1.00 50.50 80 GLY A C 1
ATOM 628 O O . GLY A 1 80 ? -9.343 2.120 25.715 1.00 50.50 80 GLY A O 1
#

Radius of gyration: 13.61 Å; Cα contacts (8 Å, |Δi|>4): 144; chains: 1; bounding box: 31×21×44 Å

Solvent-accessible surface area (backbone atoms only — not comparable to full-atom values): 4836 Å² total; per-residue (Å²): 134,84,75,79,65,34,61,72,50,37,74,50,53,48,71,69,54,51,52,55,48,57,68,74,47,77,84,59,48,94,90,54,67,60,62,51,75,44,76,45,78,41,94,74,50,27,35,28,41,34,36,28,35,59,43,76,51,71,62,90,93,46,72,48,53,39,76,39,81,72,18,15,41,71,75,40,79,67,82,127

Mean predicted aligned error: 5.81 Å

Nearest PDB structures (foldseek):
  2owj-assembly1_A  TM=5.367E-01  e=6.842E+00  Bradyrhizobium japonicum
  1vb6-assembly1_B  TM=4.163E-01  e=5.156E+00  Escherichia coli K-12
  7zgr-assembly1_A  TM=5.213E-01  e=9.609E+00  Saccharomyces cerevisiae
  6ph4-assembly1_A  TM=4.898E-01  e=9.081E+00  Brucella melitensis bv. 1 str. 16M

Secondary structure (DSSP, 8-state):
------HHHHTTS-HHHHHHHHHTSPPPSTTS-SEEEEEEEETTTEEEEEEEEEEEEEETTEEEEEEEEEEEEESSPPP-